Protein AF-A0A430RFG0-F1 (afdb_monomer_lite)

Structure (mmCIF, N/CA/C/O backbone):
data_AF-A0A430RFG0-F1
#
_entry.id   AF-A0A430RFG0-F1
#
loop_
_atom_site.group_PDB
_atom_site.id
_atom_site.type_symbol
_atom_site.label_atom_id
_atom_site.label_alt_id
_atom_site.label_comp_id
_atom_site.label_asym_id
_atom_site.label_entity_id
_atom_site.label_seq_id
_atom_site.pdbx_PDB_ins_code
_atom_site.Cartn_x
_atom_site.Cartn_y
_atom_site.Cartn_z
_atom_site.occupancy
_atom_site.B_iso_or_equiv
_atom_site.auth_seq_id
_atom_site.auth_comp_id
_atom_site.auth_asym_id
_atom_site.auth_atom_id
_atom_site.pdbx_PDB_model_num
ATOM 1 N N . VAL A 1 1 ? 10.628 -14.793 -19.153 1.00 66.25 1 VAL A N 1
ATOM 2 C CA . VAL A 1 1 ? 11.371 -15.399 -18.020 1.00 66.25 1 VAL A CA 1
ATOM 3 C C . VAL A 1 1 ? 10.381 -15.777 -16.929 1.00 66.25 1 VAL A C 1
ATOM 5 O O . VAL A 1 1 ? 9.444 -15.020 -16.712 1.00 66.25 1 VAL A O 1
ATOM 8 N N . ARG A 1 2 ? 10.551 -16.929 -16.269 1.00 71.38 2 ARG A N 1
ATOM 9 C CA . ARG A 1 2 ? 9.787 -17.304 -15.066 1.00 71.38 2 ARG A CA 1
ATOM 10 C C . ARG A 1 2 ? 10.772 -17.473 -13.913 1.00 71.38 2 ARG A C 1
ATOM 12 O O . ARG A 1 2 ? 11.755 -18.189 -14.073 1.00 71.38 2 ARG A O 1
ATOM 19 N N . ALA A 1 3 ? 10.524 -16.813 -12.786 1.00 67.31 3 ALA A N 1
ATOM 20 C CA . ALA A 1 3 ? 11.397 -16.841 -11.614 1.00 67.31 3 ALA A CA 1
ATOM 21 C C . ALA A 1 3 ? 10.594 -17.159 -10.343 1.00 67.31 3 ALA A C 1
ATOM 23 O O . ALA A 1 3 ? 9.481 -16.664 -10.175 1.00 67.31 3 ALA A O 1
ATOM 24 N N . GLY A 1 4 ? 11.168 -17.968 -9.446 1.00 65.12 4 GLY A N 1
ATOM 25 C CA . GLY A 1 4 ? 10.551 -18.358 -8.171 1.00 65.12 4 GLY A CA 1
ATOM 26 C C . GLY A 1 4 ? 9.759 -19.678 -8.198 1.00 65.12 4 GLY A C 1
ATOM 27 O O . GLY A 1 4 ? 9.774 -20.417 -9.180 1.00 65.12 4 GLY A O 1
ATOM 28 N N . GLY A 1 5 ? 9.102 -19.993 -7.075 1.00 62.84 5 GLY A N 1
ATOM 29 C CA . GLY A 1 5 ? 8.304 -21.207 -6.836 1.00 62.84 5 GLY A CA 1
ATOM 30 C C . GLY A 1 5 ? 8.181 -21.528 -5.334 1.00 62.84 5 GLY A C 1
ATOM 31 O O . GLY A 1 5 ? 9.051 -21.139 -4.561 1.00 62.84 5 GLY A O 1
ATOM 32 N N . VAL A 1 6 ? 7.111 -22.222 -4.902 1.00 59.81 6 VAL A N 1
ATOM 33 C CA . VAL A 1 6 ? 6.836 -22.553 -3.473 1.00 59.81 6 VAL A CA 1
ATOM 34 C C . VAL A 1 6 ? 7.940 -23.418 -2.852 1.00 59.81 6 VAL A C 1
ATOM 36 O O . VAL A 1 6 ? 8.264 -23.278 -1.676 1.00 59.81 6 VAL A O 1
ATOM 39 N N . VAL A 1 7 ? 8.552 -24.276 -3.665 1.00 56.09 7 VAL A N 1
ATOM 40 C CA . VAL A 1 7 ? 9.783 -24.992 -3.344 1.00 56.09 7 VAL A CA 1
ATOM 41 C C . VAL A 1 7 ? 10.788 -24.586 -4.406 1.00 56.09 7 VAL A C 1
ATOM 43 O O . VAL A 1 7 ? 10.691 -25.020 -5.554 1.00 56.09 7 VAL A O 1
ATOM 46 N N . VAL A 1 8 ? 11.741 -23.729 -4.052 1.00 52.38 8 VAL A N 1
ATOM 47 C CA . VAL A 1 8 ? 12.859 -23.441 -4.950 1.00 52.38 8 VAL A CA 1
ATOM 48 C C . VAL A 1 8 ? 13.758 -24.676 -4.938 1.00 52.38 8 VAL A C 1
ATOM 50 O O . VAL A 1 8 ? 14.601 -24.838 -4.061 1.00 52.38 8 VAL A O 1
ATOM 53 N N . LYS A 1 9 ? 13.567 -25.579 -5.905 1.00 52.19 9 LYS A N 1
ATOM 54 C CA . LYS A 1 9 ? 14.540 -26.634 -6.215 1.00 52.19 9 LYS A CA 1
ATOM 55 C C . LYS A 1 9 ? 15.749 -26.008 -6.912 1.00 52.19 9 LYS A C 1
ATOM 57 O O . LYS A 1 9 ? 15.976 -26.262 -8.082 1.00 52.19 9 LYS A O 1
ATOM 62 N N . ASN A 1 10 ? 16.506 -25.171 -6.215 1.00 53.12 10 ASN A N 1
ATOM 63 C CA . ASN A 1 10 ? 17.864 -24.828 -6.612 1.00 53.12 10 ASN A CA 1
ATOM 64 C C . ASN A 1 10 ? 18.714 -24.886 -5.354 1.00 53.12 10 ASN A C 1
ATOM 66 O O . ASN A 1 10 ? 18.601 -24.040 -4.471 1.00 53.12 10 ASN A O 1
ATOM 70 N N . VAL A 1 11 ? 19.538 -25.929 -5.286 1.00 54.66 11 VAL A N 1
ATOM 71 C CA . VAL A 1 11 ? 20.357 -26.303 -4.125 1.00 54.66 11 VAL A CA 1
ATOM 72 C C . VAL A 1 11 ? 21.401 -25.213 -3.782 1.00 54.66 11 VAL A C 1
ATOM 74 O O . VAL A 1 11 ? 21.958 -25.255 -2.695 1.00 54.66 11 VAL A O 1
ATOM 77 N N . GLN A 1 12 ? 21.562 -24.189 -4.646 1.00 55.34 12 GLN A N 1
ATOM 78 C CA . GLN A 1 12 ? 22.205 -22.870 -4.447 1.00 55.34 12 GLN A CA 1
ATOM 79 C C . GLN A 1 12 ? 21.691 -21.861 -5.521 1.00 55.34 12 GLN A C 1
ATOM 81 O O . GLN A 1 12 ? 22.382 -21.572 -6.493 1.00 55.34 12 GLN A O 1
ATOM 86 N N . GLY A 1 13 ? 20.439 -21.387 -5.446 1.00 59.53 13 GLY A N 1
ATOM 87 C CA . GLY A 1 13 ? 19.821 -20.567 -6.515 1.00 59.53 13 GLY A CA 1
ATOM 88 C C . GLY A 1 13 ? 19.932 -19.045 -6.341 1.00 59.53 13 GLY A C 1
ATOM 89 O O . GLY A 1 13 ? 19.675 -18.533 -5.254 1.00 59.53 13 GLY A O 1
ATOM 90 N N . TYR A 1 14 ? 20.230 -18.315 -7.424 1.00 69.00 14 TYR A N 1
ATOM 91 C CA . TYR A 1 14 ? 20.121 -16.850 -7.482 1.00 69.00 14 TYR A CA 1
ATOM 92 C C . TYR A 1 14 ? 18.677 -16.380 -7.226 1.00 69.00 14 TYR A C 1
ATOM 94 O O . TYR A 1 14 ? 17.727 -16.912 -7.806 1.00 69.00 14 TYR A O 1
ATOM 102 N N . ASP A 1 15 ? 18.507 -15.357 -6.385 1.00 75.69 15 ASP A N 1
ATOM 103 C CA . ASP A 1 15 ? 17.203 -14.741 -6.120 1.00 75.69 15 ASP A CA 1
ATOM 104 C C . ASP A 1 15 ? 16.876 -13.716 -7.211 1.00 75.69 15 ASP A C 1
ATOM 106 O O . ASP A 1 15 ? 17.263 -12.554 -7.133 1.00 75.69 15 ASP A O 1
ATOM 110 N N . LEU A 1 16 ? 16.164 -14.160 -8.245 1.00 78.94 16 LEU A N 1
ATOM 111 C CA . LEU A 1 16 ? 15.662 -13.286 -9.310 1.00 78.94 16 LEU A CA 1
ATOM 112 C C . LEU A 1 16 ? 14.341 -12.587 -8.935 1.00 78.94 16 LEU A C 1
ATOM 114 O O . LEU A 1 16 ? 13.890 -11.703 -9.659 1.00 78.94 16 LEU A O 1
ATOM 118 N N . VAL A 1 17 ? 13.714 -12.955 -7.810 1.00 83.38 17 VAL A N 1
ATOM 119 C CA . VAL A 1 17 ? 12.444 -12.362 -7.364 1.00 83.38 17 VAL A CA 1
ATOM 120 C C . VAL A 1 17 ? 12.701 -11.008 -6.711 1.00 83.38 17 VAL A C 1
ATOM 122 O O . VAL A 1 17 ? 12.018 -10.035 -7.026 1.00 83.38 17 VAL A O 1
ATOM 125 N N . ARG A 1 18 ? 13.706 -10.916 -5.832 1.00 84.69 18 ARG A N 1
ATOM 126 C CA . ARG A 1 18 ? 14.034 -9.671 -5.120 1.00 84.69 18 ARG A CA 1
ATOM 127 C C . ARG A 1 18 ? 14.413 -8.508 -6.039 1.00 84.69 18 ARG A C 1
ATOM 129 O O . ARG A 1 18 ? 13.884 -7.432 -5.794 1.00 84.69 18 ARG A O 1
ATOM 136 N N . PRO A 1 19 ? 15.249 -8.676 -7.084 1.00 87.06 19 PRO A N 1
ATOM 137 C CA . PRO A 1 19 ? 15.521 -7.598 -8.032 1.00 87.06 19 PRO A CA 1
ATOM 138 C C . PRO A 1 19 ? 14.260 -7.113 -8.750 1.00 87.06 19 PRO A C 1
ATOM 140 O O . PRO A 1 19 ? 14.140 -5.932 -9.048 1.00 87.06 19 PRO A O 1
ATOM 143 N N . PHE A 1 20 ? 13.299 -8.004 -9.018 1.00 91.50 20 PHE A N 1
ATOM 144 C CA . PHE A 1 20 ? 12.063 -7.627 -9.697 1.00 91.50 20 PHE A CA 1
ATOM 145 C C . PHE A 1 20 ? 11.118 -6.825 -8.783 1.00 91.50 20 PHE A C 1
ATOM 147 O O . PHE A 1 20 ? 10.509 -5.841 -9.218 1.00 91.50 20 PHE A O 1
ATOM 154 N N . VAL A 1 21 ? 10.989 -7.219 -7.512 1.00 93.44 21 VAL A N 1
ATOM 155 C CA . VAL A 1 21 ? 10.146 -6.524 -6.528 1.00 93.44 21 VAL A CA 1
ATOM 156 C C . VAL A 1 21 ? 10.707 -5.130 -6.245 1.00 93.44 21 VAL A C 1
ATOM 158 O O . VAL A 1 21 ? 11.801 -4.982 -5.717 1.00 93.44 21 VAL A O 1
ATOM 161 N N . GLY A 1 22 ? 9.928 -4.093 -6.559 1.00 93.12 22 GLY A N 1
ATOM 162 C CA . GLY A 1 22 ? 10.372 -2.705 -6.406 1.00 93.12 22 GLY A CA 1
ATOM 163 C C . GLY A 1 22 ? 11.211 -2.180 -7.574 1.00 93.12 22 GLY A C 1
ATOM 164 O O . GLY A 1 22 ? 11.810 -1.124 -7.440 1.00 93.12 22 GLY A O 1
ATOM 165 N N . SER A 1 23 ? 11.228 -2.865 -8.724 1.00 95.00 23 SER A N 1
ATOM 166 C CA . SER A 1 23 ? 11.909 -2.391 -9.942 1.00 95.00 23 SER A CA 1
ATOM 167 C C . SER A 1 23 ? 11.175 -1.269 -10.691 1.00 95.00 23 SER A C 1
ATOM 169 O O . SER A 1 23 ? 11.707 -0.751 -11.668 1.00 95.00 23 SER A O 1
ATOM 171 N N . PHE A 1 24 ? 9.946 -0.920 -10.288 1.00 95.38 24 PHE A N 1
ATOM 172 C CA . PHE A 1 24 ? 9.099 0.090 -10.947 1.00 95.38 24 PHE A CA 1
ATOM 173 C C . PHE A 1 24 ? 8.971 -0.096 -12.474 1.00 95.38 24 PHE A C 1
ATOM 175 O O . PHE A 1 24 ? 8.867 0.868 -13.224 1.00 95.38 24 PHE A O 1
ATOM 182 N N . GLY A 1 25 ? 8.974 -1.350 -12.940 1.00 93.81 25 GLY A N 1
ATOM 183 C CA . GLY A 1 25 ? 8.845 -1.689 -14.360 1.00 93.81 25 GLY A CA 1
ATOM 184 C C . GLY A 1 25 ? 10.147 -1.614 -15.159 1.00 93.81 25 GLY A C 1
ATOM 185 O O . GLY A 1 25 ? 10.139 -1.975 -16.333 1.00 93.81 25 GLY A O 1
ATOM 186 N N . LEU A 1 26 ? 11.269 -1.222 -14.540 1.00 95.06 26 LEU A N 1
ATOM 187 C CA . LEU A 1 26 ? 12.565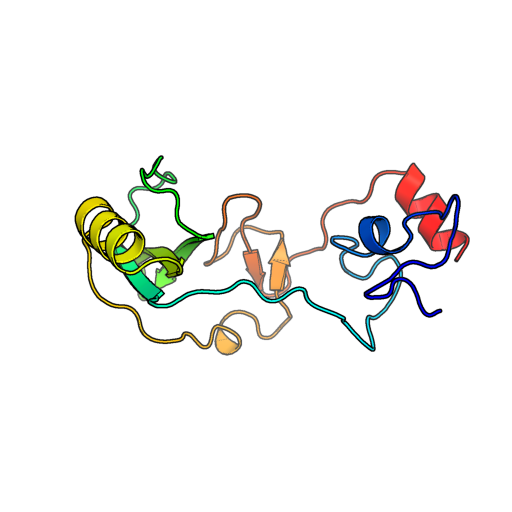 -1.128 -15.218 1.00 95.06 26 LEU A CA 1
ATOM 188 C C . LEU A 1 26 ? 13.047 -2.484 -15.754 1.00 95.06 26 LEU A C 1
ATOM 190 O O . LEU A 1 26 ? 13.646 -2.539 -16.819 1.00 95.06 26 LEU A O 1
ATOM 194 N N . LEU A 1 27 ? 12.752 -3.578 -15.043 1.00 93.50 27 LEU A N 1
ATOM 195 C CA . LEU A 1 27 ? 13.089 -4.942 -15.478 1.00 93.50 27 LEU A CA 1
ATOM 196 C C . LEU A 1 27 ? 11.989 -5.594 -16.340 1.00 93.50 27 LEU A C 1
ATOM 198 O O . LEU A 1 27 ? 12.038 -6.794 -16.610 1.00 93.50 27 LEU A O 1
ATOM 202 N N . GLY A 1 28 ? 10.971 -4.828 -16.745 1.00 92.38 28 GLY A N 1
ATOM 203 C CA . GLY A 1 28 ? 9.869 -5.278 -17.593 1.00 92.38 28 GLY A CA 1
ATOM 204 C C . GLY A 1 28 ? 8.518 -5.395 -16.881 1.00 92.38 28 GLY A C 1
ATOM 205 O O . GLY A 1 28 ? 8.319 -4.957 -15.746 1.00 92.38 28 GLY A O 1
ATOM 206 N N . LYS A 1 29 ? 7.545 -5.989 -17.584 1.00 93.44 29 LYS A N 1
ATOM 207 C CA . LYS A 1 29 ? 6.158 -6.137 -17.119 1.00 93.44 29 LYS A CA 1
ATOM 208 C C . LYS A 1 29 ? 5.932 -7.491 -16.449 1.00 93.44 29 LYS A C 1
ATOM 210 O O . LYS A 1 29 ? 6.257 -8.535 -17.011 1.00 93.44 29 LYS A O 1
ATOM 215 N N . VAL A 1 30 ? 5.286 -7.477 -15.284 1.00 93.00 30 VAL A N 1
ATOM 216 C CA . VAL A 1 30 ? 4.832 -8.705 -14.619 1.00 93.00 30 VAL A CA 1
ATOM 217 C C . VAL A 1 30 ? 3.596 -9.259 -15.318 1.00 93.00 30 VAL A C 1
ATOM 219 O O . VAL A 1 30 ? 2.612 -8.541 -15.492 1.00 93.00 30 VAL A O 1
ATOM 222 N N . LEU A 1 31 ? 3.635 -10.541 -15.680 1.00 94.44 31 LEU A N 1
ATOM 223 C CA . LEU A 1 31 ? 2.491 -11.264 -16.252 1.00 94.44 31 LEU A CA 1
ATOM 224 C C . LEU A 1 31 ? 1.851 -12.250 -15.259 1.00 94.44 31 LEU A C 1
ATOM 226 O O . LEU A 1 31 ? 0.655 -12.499 -15.339 1.00 94.44 31 LEU A O 1
ATOM 230 N N . GLU A 1 32 ? 2.629 -12.783 -14.312 1.00 92.50 32 GLU A N 1
ATOM 231 C CA . GLU A 1 32 ? 2.181 -13.717 -13.271 1.00 92.50 32 GLU A CA 1
ATOM 232 C C . GLU A 1 32 ? 2.887 -13.386 -11.947 1.00 92.50 32 GLU A C 1
ATOM 234 O O . GLU A 1 32 ? 4.081 -13.077 -11.936 1.00 92.50 32 GLU A O 1
ATOM 239 N N . VAL A 1 33 ? 2.156 -13.466 -10.832 1.00 91.06 33 VAL A N 1
ATOM 240 C CA . VAL A 1 33 ? 2.678 -13.284 -9.469 1.00 91.06 33 VAL A CA 1
ATOM 241 C C . VAL A 1 33 ? 2.261 -14.447 -8.581 1.00 91.06 33 VAL A C 1
ATOM 243 O O . VAL A 1 33 ? 1.132 -14.926 -8.655 1.00 91.06 33 VAL A O 1
ATOM 246 N N . VAL A 1 34 ? 3.164 -14.870 -7.696 1.00 90.31 34 VAL A N 1
ATOM 247 C CA . VAL A 1 34 ? 2.879 -15.868 -6.659 1.00 90.31 34 VAL A CA 1
ATOM 248 C C . VAL A 1 34 ? 3.034 -15.201 -5.299 1.00 90.31 34 VAL A C 1
ATOM 250 O O . VAL A 1 34 ? 4.135 -14.806 -4.917 1.00 90.31 34 VAL A O 1
ATOM 253 N N . PHE A 1 35 ? 1.933 -15.080 -4.557 1.00 89.56 35 PHE A N 1
ATOM 254 C CA . PHE A 1 35 ? 1.929 -14.477 -3.226 1.00 89.56 35 PHE A CA 1
ATOM 255 C C . PHE A 1 35 ? 1.889 -15.526 -2.120 1.00 89.56 35 PHE A C 1
ATOM 257 O O . PHE A 1 35 ? 1.193 -16.537 -2.206 1.00 89.56 35 PHE A O 1
ATOM 264 N N . ARG A 1 36 ? 2.595 -15.242 -1.023 1.00 91.06 36 ARG A N 1
ATOM 265 C CA . ARG A 1 36 ? 2.440 -15.979 0.231 1.00 91.06 36 ARG A CA 1
ATOM 266 C C . ARG A 1 36 ? 1.224 -15.447 0.984 1.00 91.06 36 ARG A C 1
ATOM 268 O O . ARG A 1 36 ? 1.201 -14.276 1.354 1.00 91.06 36 ARG A O 1
ATOM 275 N N . LEU A 1 37 ? 0.281 -16.328 1.304 1.00 95.12 37 LEU A N 1
ATOM 276 C CA . LEU A 1 37 ? -0.826 -16.007 2.203 1.00 95.12 37 LEU A CA 1
ATOM 277 C C . LEU A 1 37 ? -0.395 -16.128 3.672 1.00 95.12 37 LEU A C 1
ATOM 279 O O . LEU A 1 37 ? 0.482 -16.923 4.030 1.00 95.12 37 LEU A O 1
ATOM 283 N N . ARG A 1 38 ? -0.998 -15.304 4.530 1.00 95.88 38 ARG A N 1
ATOM 284 C CA . ARG A 1 38 ? -0.798 -15.318 5.982 1.00 95.88 38 ARG A CA 1
ATOM 285 C C . ARG A 1 38 ? -2.123 -15.690 6.657 1.00 95.88 38 ARG A C 1
ATOM 287 O O . ARG A 1 38 ? -3.153 -15.184 6.222 1.00 95.88 38 ARG A O 1
ATOM 294 N N . PRO A 1 39 ? -2.114 -16.544 7.693 1.00 96.50 39 PRO A N 1
ATOM 295 C CA . PRO A 1 39 ? -3.331 -16.863 8.429 1.00 96.50 39 PRO A CA 1
ATOM 296 C C . PRO A 1 39 ? -3.801 -15.659 9.259 1.00 96.50 39 PRO A C 1
ATOM 298 O O . PRO A 1 39 ? -2.983 -14.875 9.744 1.00 96.50 39 PRO A O 1
ATOM 301 N N . GLY A 1 40 ? -5.113 -15.553 9.456 1.00 96.19 40 GLY A N 1
ATOM 302 C CA . GLY A 1 40 ? -5.760 -14.591 10.345 1.00 96.19 40 GLY A CA 1
ATOM 303 C C . GLY A 1 40 ? -7.171 -15.073 10.670 1.00 96.19 40 GLY A C 1
ATOM 304 O O . GLY A 1 40 ? -7.885 -15.502 9.770 1.00 96.19 40 GLY A O 1
ATOM 305 N N . GLN A 1 41 ? -7.535 -15.060 11.950 1.00 97.25 41 GLN A N 1
ATOM 306 C CA . GLN A 1 41 ? -8.873 -15.432 12.431 1.00 97.25 41 GLN A CA 1
ATOM 307 C C . GLN A 1 41 ? -9.794 -14.212 12.516 1.00 97.25 41 GLN A C 1
ATOM 309 O O . GLN A 1 41 ? -11.002 -14.340 12.365 1.00 97.25 41 GLN A O 1
ATOM 314 N N . ALA A 1 42 ? -9.208 -13.027 12.697 1.00 98.19 42 ALA A N 1
ATOM 315 C CA . ALA A 1 42 ? -9.896 -11.747 12.655 1.00 98.19 42 ALA A CA 1
ATOM 316 C C . ALA A 1 42 ? -9.087 -10.721 11.855 1.00 98.19 42 ALA A C 1
ATOM 318 O O . ALA A 1 42 ? -7.872 -10.867 11.662 1.00 98.19 42 ALA A O 1
ATOM 319 N N . SER A 1 43 ? -9.763 -9.655 11.433 1.00 98.12 43 SER A N 1
ATOM 320 C CA . SER A 1 43 ? -9.169 -8.489 10.784 1.00 98.12 43 SER A CA 1
ATOM 321 C C . SER A 1 43 ? -9.935 -7.225 11.136 1.00 98.12 43 SER A C 1
ATOM 323 O O . SER A 1 43 ? -11.139 -7.290 11.363 1.00 98.12 43 SER A O 1
ATOM 325 N N . VAL A 1 44 ? -9.257 -6.083 11.106 1.00 98.56 44 VAL A N 1
ATOM 326 C CA . VAL A 1 44 ? -9.882 -4.771 11.272 1.00 98.56 44 VAL A CA 1
ATOM 327 C C . VAL A 1 44 ? -9.250 -3.769 10.306 1.00 98.56 44 VAL A C 1
ATOM 329 O O . VAL A 1 44 ? -8.032 -3.793 10.087 1.00 98.56 44 VAL A O 1
ATOM 332 N N . PHE A 1 45 ? -10.078 -2.907 9.716 1.00 98.81 45 PHE A N 1
ATOM 333 C CA . PHE A 1 45 ? -9.646 -1.785 8.890 1.00 98.81 45 PHE A CA 1
ATOM 334 C C . PHE A 1 45 ? -10.178 -0.495 9.503 1.00 98.81 45 PHE A C 1
ATOM 336 O O . PHE A 1 45 ? -11.386 -0.314 9.608 1.00 98.81 45 PHE A O 1
ATOM 343 N N . LEU A 1 46 ? -9.278 0.374 9.953 1.00 98.75 46 LEU A N 1
ATOM 344 C CA . LEU A 1 46 ? -9.626 1.553 10.741 1.00 98.75 46 LEU A CA 1
ATOM 345 C C . LEU A 1 46 ? -9.050 2.811 10.111 1.00 98.75 46 LEU A C 1
ATOM 347 O O . LEU A 1 46 ? -8.007 2.765 9.449 1.00 98.75 46 LEU A O 1
ATOM 351 N N . LYS A 1 47 ? -9.692 3.944 10.395 1.00 98.62 47 LYS A N 1
ATOM 352 C CA . LYS A 1 47 ? -9.148 5.266 10.116 1.00 98.62 47 LYS A CA 1
ATOM 353 C C . LYS A 1 47 ? -9.334 6.235 11.277 1.00 98.62 47 LYS A C 1
ATOM 355 O O . LYS A 1 47 ? -10.285 6.145 12.047 1.00 98.62 47 LYS A O 1
ATOM 360 N N . ARG A 1 48 ? -8.414 7.189 11.397 1.00 98.25 48 ARG A N 1
ATOM 361 C CA . ARG A 1 48 ? -8.507 8.322 12.330 1.00 98.25 48 ARG A CA 1
ATOM 362 C C . ARG A 1 48 ? -7.829 9.556 11.733 1.00 98.25 48 ARG A C 1
ATOM 364 O O . ARG A 1 48 ? -7.050 9.400 10.797 1.00 98.25 48 ARG A O 1
ATOM 371 N N . PRO A 1 49 ? -8.068 10.772 12.242 1.00 98.38 49 PRO A N 1
ATOM 372 C CA . PRO A 1 49 ? -7.366 11.958 11.757 1.00 98.38 49 PRO A CA 1
ATOM 373 C C . PRO A 1 49 ? -5.843 11.785 11.820 1.00 98.38 49 PRO A C 1
ATOM 375 O O . PRO A 1 49 ? -5.307 11.345 12.839 1.00 98.38 49 PRO A O 1
ATOM 378 N N . PHE A 1 50 ? -5.145 12.117 10.734 1.00 98.19 50 PHE A N 1
ATOM 379 C CA . PHE A 1 50 ? -3.686 12.062 10.693 1.00 98.19 50 PHE A CA 1
ATOM 380 C C . PHE A 1 50 ? -3.090 13.335 11.289 1.00 98.19 50 PHE A C 1
ATOM 382 O O . PHE A 1 50 ? -3.496 14.442 10.941 1.00 98.19 50 PHE A O 1
ATOM 389 N N . THR A 1 51 ? -2.102 13.175 12.164 1.00 95.56 51 THR A N 1
ATOM 390 C CA . THR A 1 51 ? -1.445 14.276 12.886 1.00 95.56 51 THR A CA 1
ATOM 391 C C . THR A 1 51 ? -0.265 14.881 12.125 1.00 95.56 51 THR A C 1
ATOM 393 O O . THR A 1 51 ? 0.297 15.868 12.579 1.00 95.56 51 THR A O 1
ATOM 396 N N . GLY A 1 52 ? 0.109 14.309 10.975 1.00 94.69 52 GLY A N 1
ATOM 397 C CA . GLY A 1 52 ? 1.262 14.730 10.172 1.00 94.69 52 GLY A CA 1
ATOM 398 C C . GLY A 1 52 ? 2.431 13.746 10.221 1.00 94.69 52 GLY A C 1
ATOM 399 O O . GLY A 1 52 ? 3.197 13.679 9.264 1.00 94.69 52 GLY A O 1
ATOM 400 N N . GLU A 1 53 ? 2.499 12.914 11.261 1.00 96.12 53 GLU A N 1
ATOM 401 C CA . GLU A 1 53 ? 3.552 11.919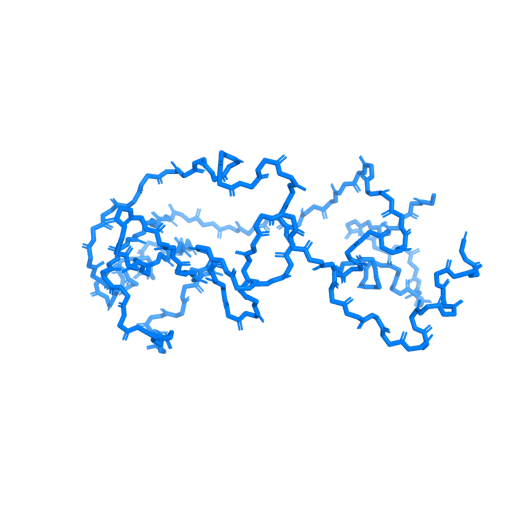 11.471 1.00 96.12 53 GLU A CA 1
ATOM 402 C C . GLU A 1 53 ? 2.961 10.528 11.713 1.00 96.12 53 GLU A C 1
ATOM 404 O O . GLU A 1 53 ? 1.894 10.379 12.319 1.00 96.12 53 GLU A O 1
ATOM 409 N N . PHE A 1 54 ? 3.645 9.495 11.218 1.00 97.62 54 PHE A N 1
ATOM 410 C CA . PHE A 1 54 ? 3.230 8.114 11.435 1.00 97.62 54 PHE A CA 1
ATOM 411 C C . PHE A 1 54 ? 3.532 7.693 12.878 1.00 97.62 54 PHE A C 1
ATOM 413 O O . PHE A 1 54 ? 4.695 7.718 13.276 1.00 97.62 54 PHE A O 1
ATOM 420 N N . PRO A 1 55 ? 2.515 7.297 13.664 1.00 96.38 55 PRO A N 1
ATOM 421 C CA . PRO A 1 55 ? 2.723 6.925 15.054 1.00 96.38 55 PRO A CA 1
ATOM 422 C C . PRO A 1 55 ? 3.383 5.550 15.169 1.00 96.38 55 PRO A C 1
ATOM 424 O O . PRO A 1 55 ? 3.075 4.633 14.402 1.00 96.38 55 PRO A O 1
ATOM 427 N N . GLU A 1 56 ? 4.199 5.374 16.202 1.00 95.38 56 GLU A N 1
ATOM 428 C CA . GLU A 1 56 ? 4.579 4.046 16.676 1.00 95.38 56 GLU A CA 1
ATOM 429 C C . GLU A 1 56 ? 3.385 3.416 17.405 1.00 95.38 56 GLU A C 1
ATOM 431 O O . GLU A 1 56 ? 2.839 3.981 18.354 1.00 95.38 56 GLU A O 1
ATOM 436 N N . LEU A 1 57 ? 2.934 2.254 16.931 1.00 94.25 57 LEU A N 1
ATOM 437 C CA . LEU A 1 57 ? 1.737 1.579 17.431 1.00 94.25 57 LEU A CA 1
ATOM 438 C C . LEU A 1 57 ? 2.110 0.220 18.005 1.00 94.25 57 LEU A C 1
ATOM 440 O O . LEU A 1 57 ? 2.842 -0.545 17.384 1.00 94.25 57 LEU A O 1
ATOM 444 N N . THR A 1 58 ? 1.554 -0.111 19.168 1.00 94.44 58 THR A N 1
ATOM 445 C CA . THR A 1 58 ? 1.687 -1.442 19.766 1.00 94.44 58 THR A CA 1
ATOM 446 C C . THR A 1 58 ? 0.298 -2.013 20.051 1.00 94.44 58 THR A C 1
ATOM 448 O O . THR A 1 58 ? -0.420 -1.439 20.867 1.00 94.44 58 THR A O 1
ATOM 451 N N . PRO A 1 59 ? -0.092 -3.140 19.427 1.00 95.75 59 PRO A N 1
ATOM 452 C CA . PRO A 1 59 ? 0.648 -3.896 18.407 1.00 95.75 59 PRO A CA 1
ATOM 453 C C . PRO A 1 59 ? 0.816 -3.128 17.080 1.00 95.75 59 PRO A C 1
ATOM 455 O O . PRO A 1 59 ? -0.000 -2.279 16.727 1.00 95.75 59 PRO A O 1
ATOM 458 N N . HIS A 1 60 ? 1.875 -3.453 16.331 1.00 96.12 60 HIS A N 1
ATOM 459 C CA . HIS A 1 60 ? 2.141 -2.838 15.028 1.00 96.12 60 HIS A CA 1
ATOM 460 C C . HIS A 1 60 ? 1.162 -3.380 13.969 1.00 96.12 60 HIS A C 1
ATOM 462 O O . HIS A 1 60 ? 1.068 -4.604 13.796 1.00 96.12 60 HIS A O 1
ATOM 468 N N . PRO A 1 61 ? 0.453 -2.513 13.218 1.00 97.75 61 PRO A N 1
ATOM 469 C CA . PRO A 1 61 ? -0.449 -2.959 12.164 1.00 97.75 61 PRO A CA 1
ATOM 470 C C . PRO A 1 61 ? 0.313 -3.628 11.017 1.00 97.75 61 PRO A C 1
ATOM 472 O O . PRO A 1 61 ? 1.517 -3.444 10.845 1.00 97.75 61 PRO A O 1
ATOM 475 N N . ARG A 1 62 ? -0.396 -4.411 10.190 1.00 97.88 62 ARG A N 1
ATOM 476 C CA . ARG A 1 62 ? 0.226 -5.006 8.994 1.00 97.88 62 ARG A CA 1
ATOM 477 C C . ARG A 1 62 ? 0.446 -3.957 7.909 1.00 97.88 62 ARG A C 1
ATOM 479 O O . ARG A 1 62 ? 1.431 -4.049 7.184 1.00 97.88 62 ARG A O 1
ATOM 486 N N . PHE A 1 63 ? -0.455 -2.982 7.822 1.00 98.50 63 PHE A N 1
ATOM 487 C CA . PHE A 1 63 ? -0.386 -1.878 6.876 1.00 98.50 63 PHE A CA 1
ATOM 488 C C . PHE A 1 63 ? -0.789 -0.579 7.565 1.00 98.50 63 PHE A C 1
ATOM 490 O O . PHE A 1 63 ? -1.738 -0.563 8.350 1.00 98.50 63 PHE A O 1
ATOM 497 N N . LEU A 1 64 ? -0.073 0.494 7.241 1.00 98.56 64 LEU A N 1
ATOM 498 C CA . LEU A 1 64 ? -0.289 1.842 7.749 1.00 98.56 64 LEU A CA 1
ATOM 499 C C . LEU A 1 64 ? -0.021 2.825 6.606 1.00 98.56 64 LEU A C 1
ATOM 501 O O . LEU A 1 64 ? 1.023 2.737 5.958 1.00 98.56 64 LEU A O 1
ATOM 505 N N . PHE A 1 65 ? -0.959 3.727 6.341 1.00 98.69 65 PHE A N 1
ATOM 506 C CA . PHE A 1 65 ? -0.827 4.757 5.310 1.00 98.69 65 PHE A CA 1
ATOM 507 C C . PHE A 1 65 ? -1.674 5.977 5.673 1.00 98.69 65 PHE A C 1
ATOM 509 O O . PHE A 1 65 ? -2.585 5.875 6.490 1.00 98.69 65 PHE A O 1
ATOM 516 N N . ALA A 1 66 ? -1.378 7.132 5.088 1.00 98.62 66 ALA A N 1
ATOM 517 C CA . ALA A 1 66 ? -2.203 8.322 5.215 1.00 98.62 66 ALA A CA 1
ATOM 518 C C . ALA A 1 66 ? -2.774 8.735 3.857 1.00 98.62 66 ALA A C 1
ATOM 520 O O . ALA A 1 66 ? -2.081 8.665 2.844 1.00 98.62 66 ALA A O 1
ATOM 521 N N . LEU A 1 67 ? -4.032 9.168 3.852 1.00 98.62 67 LEU A N 1
ATOM 522 C CA . LEU A 1 67 ? -4.786 9.557 2.664 1.00 98.62 67 LEU A CA 1
ATOM 523 C C . LEU A 1 67 ? -5.458 10.916 2.898 1.00 98.62 67 LEU A C 1
ATOM 525 O O . LEU A 1 67 ? -6.022 11.157 3.964 1.00 98.62 67 LEU A O 1
ATOM 529 N N . LEU A 1 68 ? -5.375 11.804 1.915 1.00 98.12 68 LEU A N 1
ATOM 530 C CA . LEU A 1 68 ? -6.060 13.088 1.885 1.00 98.12 68 LEU A CA 1
ATOM 531 C C . LEU A 1 68 ? -7.452 12.891 1.278 1.00 98.12 68 LEU A C 1
ATOM 533 O O . LEU A 1 68 ? -7.579 12.602 0.091 1.00 98.12 68 LEU A O 1
ATOM 537 N N . GLU A 1 69 ? -8.488 13.078 2.087 1.00 95.69 69 GLU A N 1
ATOM 538 C CA . GLU A 1 69 ? -9.890 12.975 1.680 1.00 95.69 69 GLU A CA 1
ATOM 539 C C . GLU A 1 69 ? -10.609 14.266 2.055 1.00 95.69 69 GLU A C 1
ATOM 541 O O . GLU A 1 69 ? -10.514 14.717 3.196 1.00 95.69 69 GLU A O 1
ATOM 546 N N . GLU A 1 70 ? -11.310 14.875 1.096 1.00 92.88 70 GLU A N 1
ATOM 547 C CA . GLU A 1 70 ? -12.125 16.081 1.329 1.00 92.88 70 GLU A CA 1
ATOM 548 C C . GLU A 1 70 ? -11.348 17.214 2.039 1.00 92.88 70 GLU A C 1
ATOM 550 O O . GLU A 1 70 ? -11.866 17.926 2.895 1.00 92.88 70 GLU A O 1
ATOM 555 N N . GLY A 1 71 ? -10.060 17.369 1.704 1.00 94.81 71 GLY A N 1
ATOM 556 C CA . GLY A 1 71 ? -9.183 18.390 2.290 1.00 94.81 71 GLY A CA 1
ATOM 557 C C . GLY A 1 71 ? -8.623 18.051 3.676 1.00 94.81 71 GLY A C 1
ATOM 558 O O . GLY A 1 71 ? -7.916 18.874 4.258 1.00 94.81 71 GLY A O 1
ATOM 559 N N . ARG A 1 72 ? -8.876 16.847 4.204 1.00 97.06 72 ARG A N 1
ATOM 560 C CA . ARG A 1 72 ? -8.367 16.382 5.499 1.00 97.06 72 ARG A CA 1
ATOM 561 C C . ARG A 1 72 ? -7.512 15.127 5.360 1.00 97.06 72 ARG A C 1
ATOM 563 O O . ARG A 1 72 ? -7.883 14.176 4.682 1.00 97.06 72 ARG A O 1
ATOM 570 N N . TRP A 1 73 ? -6.377 15.100 6.054 1.00 98.25 73 TRP A N 1
ATOM 571 C CA . TRP A 1 73 ? -5.553 13.899 6.140 1.00 98.25 73 TRP A CA 1
ATOM 572 C C . TRP A 1 73 ? -6.104 12.902 7.163 1.00 98.25 73 TRP A C 1
ATOM 574 O O . TRP A 1 73 ? -6.362 13.242 8.322 1.00 98.25 73 TRP A O 1
ATOM 584 N N . TRP A 1 74 ? -6.198 11.649 6.738 1.00 98.56 74 TRP A N 1
ATOM 585 C CA . TRP A 1 74 ? -6.612 10.501 7.533 1.00 98.56 74 TRP A CA 1
ATOM 586 C C . TRP A 1 74 ? -5.496 9.473 7.590 1.00 98.56 74 TRP A C 1
ATOM 588 O O . TRP A 1 74 ? -4.861 9.185 6.583 1.00 98.56 74 TRP A O 1
ATOM 598 N N . LEU A 1 75 ? -5.258 8.920 8.772 1.00 98.75 75 LEU A N 1
ATOM 599 C CA . LEU A 1 75 ? -4.399 7.772 8.999 1.00 98.75 75 LEU A CA 1
ATOM 600 C C . LEU A 1 75 ? -5.257 6.521 8.900 1.00 98.75 75 LEU A C 1
ATOM 602 O O . LEU A 1 75 ? -6.191 6.363 9.682 1.00 98.75 75 LEU A O 1
ATOM 606 N N . TYR A 1 76 ? -4.903 5.633 7.988 1.00 98.75 76 TYR A N 1
ATOM 607 C CA . TYR A 1 76 ? -5.529 4.341 7.781 1.00 98.75 76 TYR A CA 1
ATOM 608 C C . TYR A 1 76 ? -4.614 3.225 8.261 1.00 98.75 76 TYR A C 1
ATOM 610 O O . TYR A 1 76 ? -3.407 3.242 8.006 1.00 98.75 76 TYR A O 1
ATOM 618 N N . ALA A 1 77 ? -5.197 2.216 8.900 1.00 98.69 77 ALA A N 1
ATOM 619 C CA . ALA A 1 77 ? -4.472 1.029 9.312 1.00 98.69 77 ALA A CA 1
ATOM 620 C C . ALA A 1 77 ? -5.289 -0.240 9.084 1.00 98.69 77 ALA A C 1
ATOM 622 O O . ALA A 1 77 ? -6.462 -0.317 9.448 1.00 98.69 77 ALA A O 1
ATOM 623 N N . PHE A 1 78 ? -4.640 -1.255 8.514 1.00 98.69 78 PHE A N 1
ATOM 624 C CA . PHE A 1 78 ? -5.204 -2.593 8.357 1.00 98.69 78 PHE A CA 1
ATOM 625 C C . PHE A 1 78 ? -4.363 -3.601 9.135 1.00 98.69 78 PHE A C 1
ATOM 627 O O . PHE A 1 78 ? -3.134 -3.674 8.990 1.00 98.69 78 PHE A O 1
ATOM 634 N N . HIS A 1 79 ? -5.027 -4.402 9.962 1.00 98.50 79 HIS A N 1
ATOM 635 C CA . HIS A 1 79 ? -4.385 -5.458 10.728 1.00 98.50 79 HIS A CA 1
ATOM 636 C C . HIS A 1 79 ? -5.245 -6.720 10.747 1.00 98.50 79 HIS A C 1
ATOM 638 O O . HIS A 1 79 ? -6.470 -6.660 10.709 1.00 98.50 79 HIS A O 1
ATOM 644 N N . PHE A 1 80 ? -4.586 -7.873 10.798 1.00 98.44 80 PHE A N 1
ATOM 645 C CA . PHE A 1 80 ? -5.225 -9.180 10.877 1.00 98.44 80 PHE A CA 1
ATOM 646 C C . PHE A 1 80 ? -4.321 -10.153 11.632 1.00 98.44 80 PHE A C 1
ATOM 648 O O . PHE A 1 80 ? -3.091 -10.014 11.617 1.00 98.44 80 PHE A O 1
ATOM 655 N N . GLY A 1 81 ? -4.929 -11.157 12.259 1.00 98.06 81 GLY A N 1
ATOM 656 C CA . GLY A 1 81 ? -4.209 -12.126 13.077 1.00 98.06 81 GLY A CA 1
ATOM 657 C C . GLY A 1 81 ? -5.124 -12.862 14.045 1.00 98.06 81 GLY A C 1
ATOM 658 O O . GLY A 1 81 ? -6.256 -13.206 13.703 1.00 98.06 81 GLY A O 1
ATOM 659 N N . HIS A 1 82 ? -4.611 -13.125 15.244 1.00 98.00 82 HIS A N 1
ATOM 660 C CA . HIS A 1 82 ? -5.391 -13.698 16.336 1.00 98.00 82 HIS A CA 1
ATOM 661 C C . HIS A 1 82 ? -6.409 -12.670 16.859 1.00 98.00 82 HIS A C 1
ATOM 663 O O . HIS A 1 82 ? -6.086 -11.489 16.977 1.00 98.00 82 HIS A O 1
ATOM 669 N N . GLU A 1 83 ? -7.611 -13.110 17.239 1.00 98.06 83 GLU A N 1
ATOM 670 C CA . GLU A 1 83 ? -8.712 -12.231 17.681 1.00 98.06 83 GLU A CA 1
ATOM 671 C C . GLU A 1 83 ? -8.285 -11.239 18.775 1.00 98.06 83 GLU A C 1
ATOM 673 O O . GLU A 1 83 ? -8.501 -10.036 18.656 1.00 98.06 83 GLU A O 1
ATOM 678 N N . LYS A 1 84 ? -7.577 -11.723 19.806 1.00 97.69 84 LYS A N 1
ATOM 679 C CA . LYS A 1 84 ? -7.034 -10.874 20.886 1.00 97.69 84 LYS A CA 1
ATOM 680 C C . LYS A 1 84 ? -6.023 -9.824 20.411 1.00 97.69 84 LYS A C 1
ATOM 682 O O . LYS A 1 84 ? -5.946 -8.761 21.018 1.00 97.69 84 LYS A O 1
ATOM 687 N N . GLU A 1 85 ? -5.224 -10.109 19.382 1.00 97.44 85 GLU A N 1
ATOM 688 C CA . GLU A 1 85 ? -4.284 -9.117 18.839 1.00 97.44 85 GLU A CA 1
ATOM 689 C C . GLU A 1 85 ? -5.024 -8.037 18.055 1.00 97.44 85 GLU A C 1
ATOM 691 O O . GLU A 1 85 ? -4.727 -6.857 18.218 1.00 97.44 85 GLU A O 1
ATOM 696 N N . VAL A 1 86 ? -6.029 -8.429 17.268 1.00 98.31 86 VAL A N 1
ATOM 697 C CA . VAL A 1 86 ? -6.879 -7.490 16.527 1.00 98.31 86 VAL A CA 1
ATOM 698 C C . VAL A 1 86 ? -7.668 -6.595 17.483 1.00 98.31 86 VAL A C 1
ATOM 700 O O . VAL A 1 86 ? -7.689 -5.386 17.283 1.00 98.31 86 VAL A O 1
ATOM 703 N N . ALA A 1 87 ? -8.229 -7.152 18.560 1.00 98.06 87 ALA A N 1
ATOM 704 C CA . ALA A 1 87 ? -8.932 -6.374 19.580 1.00 98.06 87 ALA A CA 1
ATOM 705 C C . ALA A 1 87 ? -8.007 -5.360 20.280 1.00 98.06 87 ALA A C 1
ATOM 707 O O . ALA A 1 87 ? -8.353 -4.187 20.390 1.00 98.06 87 ALA A O 1
ATOM 708 N N . ARG A 1 88 ? -6.794 -5.779 20.680 1.00 98.25 88 ARG A N 1
ATOM 709 C CA . ARG A 1 88 ? -5.781 -4.872 21.257 1.00 98.25 88 ARG A CA 1
ATOM 710 C C . ARG A 1 88 ? -5.360 -3.781 20.278 1.00 98.25 88 ARG A C 1
ATOM 712 O O . ARG A 1 88 ? -5.177 -2.638 20.678 1.00 98.25 88 ARG A O 1
ATOM 719 N N . PHE A 1 89 ? -5.189 -4.133 19.004 1.00 98.38 89 PHE A N 1
ATOM 720 C CA . PHE A 1 89 ? -4.879 -3.163 17.961 1.00 98.38 89 PHE A CA 1
ATOM 721 C C . PHE A 1 89 ? -6.001 -2.132 17.812 1.00 98.38 89 PHE A C 1
ATOM 723 O O . PHE A 1 89 ? -5.725 -0.939 17.765 1.00 98.38 89 PHE A O 1
ATOM 730 N N . GLN A 1 90 ? -7.254 -2.585 17.764 1.00 98.12 90 GLN A N 1
ATOM 731 C CA . GLN A 1 90 ? -8.417 -1.715 17.638 1.00 98.12 90 GLN A CA 1
ATOM 732 C C . GLN A 1 90 ? -8.535 -0.746 18.819 1.00 98.12 90 GLN A C 1
ATOM 734 O O . GLN A 1 90 ? -8.776 0.438 18.603 1.00 98.12 90 GLN A O 1
ATOM 739 N N . GLU A 1 91 ? -8.298 -1.217 20.044 1.00 97.69 91 GLU A N 1
ATOM 740 C CA . GLU A 1 91 ? -8.267 -0.374 21.244 1.00 97.69 91 GLU A CA 1
ATOM 741 C C . GLU A 1 91 ? -7.131 0.663 21.191 1.00 97.69 91 GLU A C 1
ATOM 743 O O . GLU A 1 91 ? -7.364 1.849 21.416 1.00 97.69 91 GLU A O 1
ATOM 748 N N . ALA A 1 92 ? -5.913 0.244 20.830 1.00 97.62 92 ALA A N 1
ATOM 749 C CA . ALA A 1 92 ? -4.747 1.127 20.762 1.00 97.62 92 ALA A CA 1
ATOM 750 C C . ALA A 1 92 ? -4.827 2.155 19.617 1.00 97.62 92 ALA A C 1
ATOM 752 O O . ALA A 1 92 ? -4.376 3.297 19.751 1.00 97.62 92 ALA A O 1
ATOM 753 N N . PHE A 1 93 ? -5.375 1.758 18.467 1.00 98.12 93 PHE A N 1
ATOM 754 C CA . PHE A 1 93 ? -5.535 2.638 17.313 1.00 98.12 93 PHE A CA 1
ATOM 755 C C . PHE A 1 93 ? -6.720 3.596 17.496 1.00 98.12 93 PHE A C 1
ATOM 757 O O . PHE A 1 93 ? -6.610 4.777 17.152 1.00 98.12 93 PHE A O 1
ATOM 764 N N . GLY A 1 94 ? -7.829 3.113 18.061 1.00 97.25 94 GLY A N 1
ATOM 765 C CA . GLY A 1 94 ? -9.082 3.854 18.165 1.00 97.25 94 GLY A CA 1
ATOM 766 C C . GLY A 1 94 ? -9.656 4.209 16.790 1.00 97.25 94 GLY A C 1
ATOM 767 O O . GLY A 1 94 ? -9.532 3.447 15.834 1.00 97.25 94 GLY A O 1
ATOM 768 N N . GLY A 1 95 ? -10.260 5.392 16.676 1.00 96.38 95 GLY A N 1
ATOM 769 C CA . GLY A 1 95 ? -10.827 5.868 15.413 1.00 96.38 95 GLY A CA 1
ATOM 770 C C . GLY A 1 95 ? -12.121 5.158 15.024 1.00 96.38 95 GLY A C 1
ATOM 771 O O . GLY A 1 95 ? -12.842 4.637 15.872 1.00 96.38 95 GLY A O 1
ATOM 772 N N . GLU A 1 96 ? -12.419 5.179 13.731 1.00 97.69 96 GLU A N 1
ATOM 773 C CA . GLU A 1 96 ? -13.633 4.606 13.157 1.00 97.69 96 GLU A CA 1
ATOM 774 C C . GLU A 1 96 ? -13.317 3.508 12.142 1.00 97.69 96 GLU A C 1
ATOM 776 O O . GLU A 1 96 ? -12.220 3.442 11.579 1.00 97.69 96 GLU A O 1
ATOM 781 N N . GLU 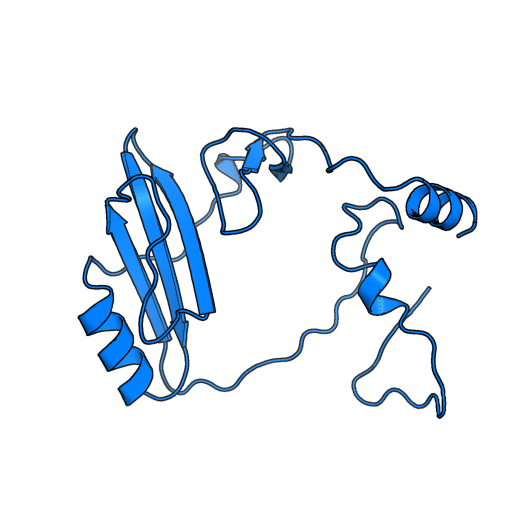A 1 97 ? -14.289 2.629 11.911 1.00 98.00 97 GLU A N 1
ATOM 782 C CA . GLU A 1 97 ? -14.157 1.556 10.934 1.00 98.00 97 GLU A CA 1
ATOM 783 C C . GLU A 1 97 ? -14.171 2.112 9.507 1.00 98.00 97 GLU A C 1
ATOM 785 O O . GLU A 1 97 ? -15.037 2.896 9.113 1.00 98.00 97 GLU A O 1
ATOM 790 N N . ALA A 1 98 ? -13.184 1.693 8.723 1.00 97.94 98 ALA A N 1
ATOM 791 C CA . ALA A 1 98 ? -13.037 2.056 7.329 1.00 97.94 98 ALA A CA 1
ATOM 792 C C . ALA A 1 98 ? -13.627 0.973 6.419 1.00 97.94 98 ALA A C 1
ATOM 794 O O . ALA A 1 98 ? -13.602 -0.221 6.716 1.00 97.94 98 ALA A O 1
ATOM 795 N N . ARG A 1 99 ? -14.114 1.393 5.251 1.00 96.94 99 ARG A N 1
ATOM 796 C CA . ARG A 1 99 ? -14.566 0.490 4.185 1.00 96.94 99 ARG 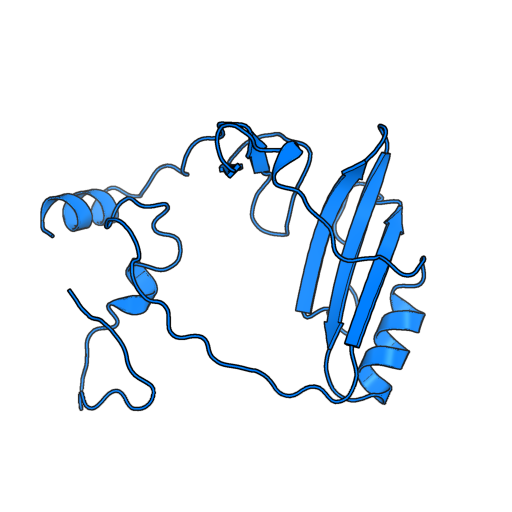A CA 1
ATOM 797 C C . ARG A 1 99 ? -13.482 0.342 3.121 1.00 96.94 99 ARG A C 1
ATOM 799 O O . ARG A 1 99 ? -12.663 1.250 2.990 1.00 96.94 99 ARG A O 1
ATOM 806 N N . PRO A 1 100 ? -13.485 -0.751 2.336 1.00 97.81 100 PRO A N 1
ATOM 807 C CA . PRO A 1 100 ? -12.602 -0.882 1.183 1.00 97.81 100 PRO A CA 1
ATOM 808 C C . PRO A 1 100 ? -12.645 0.359 0.287 1.00 97.81 100 PR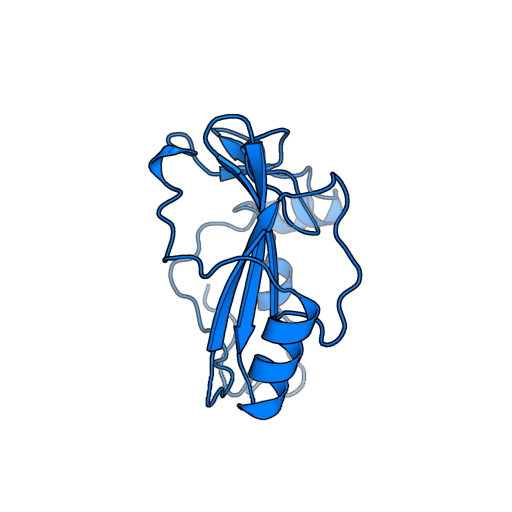O A C 1
ATOM 810 O O . PRO A 1 100 ? -13.722 0.874 -0.017 1.00 97.81 100 PRO A O 1
ATOM 813 N N . LEU A 1 101 ? -11.466 0.827 -0.119 1.00 97.31 101 LEU A N 1
ATOM 814 C CA . LEU A 1 101 ? -11.294 2.053 -0.891 1.00 97.31 101 LEU A CA 1
ATOM 815 C C . LEU A 1 101 ? -11.033 1.725 -2.361 1.00 97.31 101 LEU A C 1
ATOM 817 O O . LEU A 1 101 ? -10.253 0.822 -2.668 1.00 97.31 101 LEU A O 1
ATOM 821 N N . ASP A 1 102 ? -11.623 2.509 -3.262 1.00 97.62 102 ASP A N 1
ATOM 822 C CA . ASP A 1 102 ? -11.211 2.559 -4.664 1.00 97.62 102 ASP A CA 1
ATOM 823 C C . ASP A 1 102 ? -10.458 3.862 -4.925 1.00 97.62 102 ASP A C 1
ATOM 825 O O . ASP A 1 102 ? -11.054 4.930 -5.045 1.00 97.62 102 ASP A O 1
ATOM 829 N N . LEU A 1 103 ? -9.131 3.761 -4.998 1.00 97.69 103 LEU A N 1
ATOM 830 C CA . LEU A 1 103 ? -8.255 4.912 -5.211 1.00 97.69 103 LEU A CA 1
ATOM 831 C C . LEU A 1 103 ? -7.911 5.131 -6.687 1.00 97.69 103 LEU A C 1
ATOM 833 O O . LEU A 1 103 ? -7.251 6.114 -7.006 1.00 97.69 103 LEU A O 1
ATOM 837 N N . ARG A 1 104 ? -8.356 4.262 -7.608 1.00 98.00 104 ARG A N 1
ATOM 838 C CA . ARG A 1 104 ? -8.066 4.415 -9.047 1.00 98.00 104 ARG A CA 1
ATOM 839 C C . ARG A 1 104 ? -8.481 5.788 -9.600 1.00 98.00 104 ARG A C 1
ATOM 841 O O . ARG A 1 104 ? -7.703 6.335 -10.377 1.00 98.00 104 ARG A O 1
ATOM 848 N N . PRO A 1 105 ? -9.616 6.394 -9.188 1.00 98.00 105 PRO A N 1
ATOM 849 C CA . PRO A 1 105 ? -9.985 7.738 -9.639 1.00 98.00 105 PRO A CA 1
ATOM 850 C C . PRO A 1 105 ? -9.005 8.847 -9.230 1.00 98.00 105 PRO A C 1
ATOM 852 O O . PRO A 1 105 ? -9.002 9.897 -9.861 1.00 98.00 105 PRO A O 1
ATOM 855 N N . LEU A 1 106 ? -8.178 8.631 -8.199 1.00 97.38 106 LEU A N 1
ATOM 856 C CA . LEU A 1 106 ? -7.151 9.588 -7.771 1.00 97.38 106 LEU A CA 1
ATOM 857 C C . LEU A 1 106 ? -5.866 9.499 -8.605 1.00 97.38 106 LEU A C 1
ATOM 859 O O . LEU A 1 106 ? -5.048 10.409 -8.530 1.00 97.38 106 LEU A O 1
ATOM 863 N N . PHE A 1 107 ? -5.682 8.420 -9.373 1.00 98.06 107 PHE A N 1
ATOM 864 C CA . PHE A 1 107 ? -4.464 8.145 -10.144 1.00 98.06 107 PHE A CA 1
ATOM 865 C C . PHE A 1 107 ? -4.764 7.765 -11.610 1.00 98.06 107 PHE A C 1
ATOM 867 O O . PHE A 1 107 ? -4.342 6.692 -12.061 1.00 98.06 107 PHE A O 1
ATOM 874 N N . PRO A 1 108 ? -5.518 8.581 -12.376 1.00 98.12 108 PRO A N 1
ATOM 875 C CA . PRO A 1 108 ? -5.882 8.262 -13.759 1.00 98.12 108 PRO A CA 1
ATOM 876 C C . PRO A 1 108 ? -4.682 8.107 -14.709 1.00 98.12 108 PRO A C 1
ATOM 878 O O . PRO A 1 108 ? -4.778 7.369 -15.688 1.00 98.12 108 PRO A O 1
ATOM 881 N N . GLN A 1 109 ? -3.556 8.766 -14.432 1.00 97.75 109 GLN A N 1
ATOM 882 C CA . GLN A 1 109 ? -2.315 8.694 -15.214 1.00 97.75 109 GLN A CA 1
ATOM 883 C C . GLN A 1 109 ? -1.322 7.665 -14.651 1.00 97.75 109 GLN A C 1
ATOM 885 O O . GLN A 1 109 ? -0.199 7.541 -15.141 1.00 97.75 109 GLN A O 1
ATOM 890 N N . GLY A 1 110 ? -1.740 6.898 -13.641 1.00 96.88 110 GLY A N 1
ATOM 891 C CA . GLY A 1 110 ? -0.913 5.924 -12.942 1.00 96.88 110 GLY A CA 1
ATOM 892 C C . GLY A 1 110 ? -0.316 6.474 -11.648 1.00 96.88 110 GLY A C 1
ATOM 893 O O . GLY A 1 110 ? -0.057 7.665 -11.497 1.00 96.88 110 GLY A O 1
ATOM 894 N N . MET A 1 111 ? -0.104 5.572 -10.693 1.00 97.50 111 MET A N 1
ATOM 895 C CA . MET A 1 111 ? 0.423 5.884 -9.366 1.00 97.50 111 MET A CA 1
ATOM 896 C C . MET A 1 111 ? 1.952 5.799 -9.379 1.00 97.50 111 MET A C 1
ATOM 898 O O . MET A 1 111 ? 2.513 4.711 -9.525 1.00 97.50 111 MET A O 1
ATOM 902 N N . GLY A 1 112 ? 2.619 6.938 -9.211 1.00 97.31 112 GLY A N 1
ATOM 903 C CA . GLY A 1 112 ? 4.076 7.023 -9.109 1.00 97.31 112 GLY A CA 1
ATOM 904 C C . GLY A 1 112 ? 4.528 7.779 -7.865 1.00 97.31 112 GLY A C 1
ATOM 905 O O . GLY A 1 112 ? 3.705 8.265 -7.089 1.00 97.31 112 GLY A O 1
ATOM 906 N N . VAL A 1 113 ? 5.841 7.866 -7.656 1.00 97.88 113 VAL A N 1
ATOM 907 C CA . VAL A 1 113 ? 6.407 8.561 -6.494 1.00 97.88 113 VAL A CA 1
ATOM 908 C C . VAL A 1 113 ? 6.353 10.068 -6.732 1.00 97.88 113 VAL A C 1
ATOM 910 O O . VAL A 1 113 ? 6.727 10.558 -7.802 1.00 97.88 113 VAL A O 1
ATOM 913 N N . GLY A 1 114 ? 5.881 10.803 -5.731 1.00 96.94 114 GLY A N 1
ATOM 914 C CA . GLY A 1 114 ? 5.773 12.257 -5.765 1.00 96.94 114 GLY A CA 1
ATOM 915 C C . GLY A 1 114 ? 4.849 12.784 -4.676 1.00 96.94 114 GLY A C 1
ATOM 916 O O . GLY A 1 114 ? 4.144 12.019 -4.026 1.00 96.94 114 GLY A O 1
ATOM 917 N N . GLU A 1 115 ? 4.838 14.099 -4.482 1.00 96.19 115 GLU A N 1
ATOM 918 C CA . GLU A 1 115 ? 3.920 14.737 -3.538 1.00 96.19 115 GLU A CA 1
ATOM 919 C C . GLU A 1 115 ? 2.475 14.613 -4.029 1.00 96.19 115 GLU A C 1
ATOM 921 O O . GLU A 1 115 ? 2.101 15.200 -5.045 1.00 96.19 115 GLU A O 1
ATOM 926 N N . GLY A 1 116 ? 1.659 13.840 -3.315 1.00 96.38 116 GLY A N 1
ATOM 927 C CA . GLY A 1 116 ? 0.261 13.630 -3.669 1.00 96.38 116 GLY A CA 1
ATOM 928 C C . GLY A 1 116 ? -0.600 13.212 -2.477 1.00 96.38 116 GLY A C 1
ATOM 929 O O . GLY A 1 116 ? -0.177 13.334 -1.326 1.00 96.38 116 GLY A O 1
ATOM 930 N N . PRO A 1 117 ? -1.845 12.768 -2.723 1.00 97.62 117 PRO A N 1
ATOM 931 C CA . PRO A 1 117 ? -2.848 12.597 -1.677 1.00 97.62 117 PRO A CA 1
ATOM 932 C C . PRO A 1 117 ? -2.671 11.319 -0.854 1.00 97.62 117 PRO A C 1
ATOM 934 O O . PRO A 1 117 ? -3.431 11.108 0.080 1.00 97.62 117 PRO A O 1
ATOM 937 N N . LEU A 1 118 ? -1.711 10.451 -1.172 1.00 98.44 118 LEU A N 1
ATOM 938 C CA . LEU A 1 118 ? -1.504 9.170 -0.498 1.00 98.44 118 LEU A CA 1
ATOM 939 C C . LEU A 1 118 ? -0.038 9.039 -0.094 1.00 98.44 118 LEU A C 1
ATOM 941 O O . LEU A 1 118 ? 0.848 9.278 -0.904 1.00 98.44 118 LEU A O 1
ATOM 945 N N . LYS A 1 119 ? 0.229 8.601 1.133 1.00 98.19 119 LYS A N 1
ATOM 946 C CA . LYS A 1 119 ? 1.585 8.312 1.612 1.00 98.19 119 LYS A CA 1
ATOM 947 C C . LYS A 1 119 ? 1.609 7.070 2.480 1.00 98.19 119 LYS A C 1
ATOM 949 O O . LYS A 1 119 ? 0.697 6.844 3.270 1.00 98.19 119 LYS A O 1
ATOM 954 N N . ASP A 1 120 ? 2.656 6.276 2.347 1.00 97.75 120 ASP A N 1
ATOM 955 C CA . ASP A 1 120 ? 2.965 5.170 3.249 1.00 97.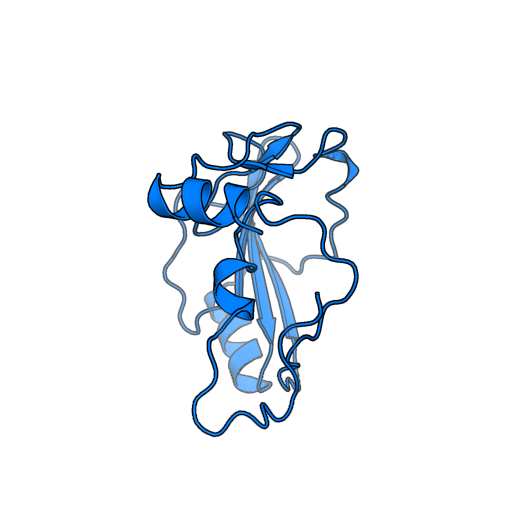75 120 ASP A CA 1
ATOM 956 C C . ASP A 1 120 ? 4.287 5.447 3.984 1.00 97.75 120 ASP A C 1
ATOM 958 O O . ASP A 1 120 ? 4.830 6.549 3.924 1.00 97.75 120 ASP A O 1
ATOM 962 N N . LEU A 1 121 ? 4.808 4.455 4.706 1.00 96.94 121 LEU A N 1
ATOM 963 C CA . LEU A 1 121 ? 6.066 4.585 5.451 1.00 96.94 121 LEU A CA 1
ATOM 964 C C . LEU A 1 121 ? 7.317 4.733 4.561 1.00 96.94 121 LEU A C 1
ATOM 966 O O . LEU A 1 121 ? 8.409 4.928 5.086 1.00 96.94 121 LEU A O 1
ATOM 970 N N . ARG A 1 122 ? 7.194 4.584 3.237 1.00 96.00 122 ARG A N 1
ATOM 971 C CA . ARG A 1 122 ? 8.304 4.632 2.275 1.00 96.00 122 ARG A CA 1
ATOM 972 C C . ARG A 1 122 ? 8.185 5.798 1.302 1.00 96.00 122 ARG A C 1
ATOM 974 O O . ARG A 1 122 ? 9.198 6.419 1.000 1.00 96.00 122 ARG A O 1
ATOM 981 N N . PHE A 1 123 ? 6.989 6.056 0.778 1.00 97.31 123 PHE A N 1
ATOM 982 C CA . PHE A 1 123 ? 6.778 7.008 -0.310 1.00 97.31 123 PHE A CA 1
ATOM 983 C C . PHE A 1 123 ? 5.528 7.862 -0.110 1.00 97.31 123 PHE A C 1
ATOM 985 O O . PHE A 1 123 ? 4.530 7.424 0.465 1.00 97.31 123 PHE A O 1
ATOM 992 N N . SER A 1 124 ? 5.589 9.066 -0.675 1.00 97.75 124 SER A N 1
ATOM 993 C CA . SER A 1 124 ? 4.415 9.833 -1.087 1.00 97.75 124 SER A CA 1
ATOM 994 C C . SER A 1 124 ? 4.088 9.469 -2.537 1.00 97.75 124 SER A C 1
ATOM 996 O O . SER A 1 124 ? 4.994 9.199 -3.338 1.00 97.75 124 SER A O 1
ATOM 998 N N . TRP A 1 125 ? 2.802 9.414 -2.858 1.00 98.31 125 TRP A N 1
ATOM 999 C CA . TRP A 1 125 ? 2.287 8.918 -4.125 1.00 98.31 125 TRP A CA 1
ATOM 1000 C C . TRP A 1 125 ? 1.440 9.974 -4.824 1.00 98.31 125 TRP A C 1
ATOM 1002 O O . TRP A 1 125 ? 0.497 10.514 -4.240 1.00 98.31 125 TRP A O 1
ATOM 1012 N N . ALA A 1 126 ? 1.737 10.198 -6.102 1.00 98.12 126 ALA A N 1
ATOM 1013 C CA . ALA A 1 126 ? 1.104 11.203 -6.944 1.00 98.12 126 ALA A CA 1
ATOM 1014 C C . ALA A 1 126 ? 0.596 10.607 -8.265 1.00 98.12 126 ALA A C 1
ATOM 1016 O O . ALA A 1 126 ? 1.159 9.637 -8.788 1.00 98.12 126 ALA A O 1
ATOM 1017 N N . ASP A 1 127 ? -0.458 11.216 -8.809 1.00 98.44 127 ASP A N 1
ATOM 1018 C CA . ASP A 1 127 ? -0.943 10.932 -10.161 1.00 98.44 127 ASP A CA 1
ATOM 1019 C C . ASP A 1 127 ? 0.098 11.343 -11.202 1.00 98.44 127 ASP A C 1
ATOM 1021 O O . ASP A 1 127 ? 0.616 12.459 -11.164 1.00 98.44 127 ASP A O 1
ATOM 1025 N N . GLY A 1 128 ? 0.450 10.424 -12.101 1.00 97.56 128 GLY A N 1
ATOM 1026 C CA . GLY A 1 128 ? 1.511 10.642 -13.084 1.00 97.56 128 GLY A CA 1
ATOM 1027 C C . GLY A 1 128 ? 2.900 10.845 -12.459 1.00 97.56 128 GLY A C 1
ATOM 1028 O O . GLY A 1 128 ? 3.808 11.347 -13.126 1.00 97.56 128 GLY A O 1
ATOM 1029 N N . GLY A 1 129 ? 3.079 10.478 -11.181 1.00 96.44 129 GLY A N 1
ATOM 1030 C CA . GLY A 1 129 ? 4.375 10.504 -10.507 1.00 96.44 129 GLY A CA 1
ATOM 1031 C C . GLY A 1 129 ? 5.413 9.640 -11.230 1.00 96.44 129 GLY A C 1
ATOM 1032 O O . GLY A 1 129 ? 5.082 8.729 -11.993 1.00 96.44 129 GLY A O 1
ATOM 1033 N N . ARG A 1 130 ? 6.699 9.901 -10.989 1.00 94.12 130 ARG A N 1
ATOM 1034 C CA . ARG A 1 130 ? 7.784 9.168 -11.663 1.00 94.12 130 ARG A CA 1
ATOM 1035 C C . ARG A 1 130 ? 8.197 7.935 -10.865 1.00 94.12 130 ARG A C 1
ATOM 1037 O O . ARG A 1 130 ? 7.978 7.847 -9.657 1.00 94.12 130 ARG A O 1
ATOM 1044 N N . ALA A 1 131 ? 8.823 6.980 -11.546 1.00 94.06 131 ALA A N 1
ATOM 1045 C CA . ALA A 1 131 ? 9.599 5.955 -10.862 1.00 94.06 131 ALA A CA 1
ATOM 1046 C C . ALA A 1 131 ? 10.783 6.616 -10.122 1.00 94.06 131 ALA A C 1
ATOM 1048 O O . ALA A 1 131 ? 11.322 7.610 -10.619 1.00 94.06 131 ALA A O 1
ATOM 1049 N N . PRO A 1 132 ? 11.197 6.095 -8.955 1.00 94.12 132 PRO A N 1
ATOM 1050 C CA . PRO A 1 132 ? 12.411 6.555 -8.297 1.00 94.12 132 PRO A CA 1
ATOM 1051 C C . PRO A 1 132 ? 13.632 6.271 -9.176 1.00 94.12 132 PRO A C 1
ATOM 1053 O O . PRO A 1 132 ? 13.664 5.284 -9.914 1.00 94.12 132 PRO A O 1
ATOM 1056 N N . GLU A 1 133 ? 14.646 7.127 -9.074 1.00 94.56 133 GLU A N 1
ATOM 1057 C CA . GLU A 1 133 ? 15.847 7.014 -9.897 1.00 94.56 133 GLU A CA 1
ATOM 1058 C C . GLU A 1 133 ? 16.635 5.740 -9.536 1.00 94.56 133 GLU A C 1
ATOM 1060 O O . GLU A 1 133 ? 17.073 5.591 -8.388 1.00 94.56 133 GLU A O 1
ATOM 1065 N N . PRO A 1 134 ? 16.840 4.803 -10.481 1.00 94.81 134 PRO A N 1
ATOM 1066 C CA . PRO A 1 134 ? 17.527 3.558 -10.180 1.00 94.81 134 PRO A CA 1
ATOM 1067 C C . PRO A 1 134 ? 19.043 3.784 -10.044 1.00 94.81 134 PRO A C 1
ATOM 1069 O O . PRO A 1 134 ? 19.622 4.551 -10.829 1.00 94.81 134 PRO A O 1
ATOM 1072 N N . PRO A 1 135 ? 19.724 3.073 -9.123 1.00 95.69 135 PRO A N 1
ATOM 1073 C CA . PRO A 1 135 ? 21.183 3.058 -9.055 1.00 95.69 135 PRO A CA 1
ATOM 1074 C C . PRO A 1 135 ? 21.814 2.574 -10.367 1.00 95.69 135 PRO A C 1
ATOM 1076 O O . PRO A 1 135 ? 21.239 1.743 -11.071 1.00 95.69 135 PRO A O 1
ATOM 1079 N N . GLU A 1 136 ? 23.030 3.029 -10.672 1.00 96.19 136 GLU A N 1
ATOM 1080 C CA . GLU A 1 136 ? 23.738 2.693 -11.920 1.00 96.19 136 GLU A CA 1
ATOM 1081 C C . GLU A 1 136 ? 23.860 1.179 -12.148 1.00 96.19 136 GLU A C 1
ATOM 1083 O O . GLU A 1 136 ? 23.570 0.684 -13.237 1.00 96.19 136 GLU A O 1
ATOM 1088 N N . ALA A 1 137 ? 24.218 0.424 -11.105 1.00 94.31 137 ALA A N 1
ATOM 1089 C CA . ALA A 1 137 ? 24.315 -1.033 -11.177 1.00 94.31 137 ALA A CA 1
ATOM 1090 C C . ALA A 1 137 ? 22.993 -1.688 -11.617 1.00 94.31 137 ALA A C 1
ATOM 1092 O O . ALA A 1 137 ? 23.002 -2.678 -12.344 1.00 94.31 137 ALA A O 1
ATOM 1093 N N . PHE A 1 138 ? 21.855 -1.117 -11.212 1.00 95.06 138 PHE A N 1
ATOM 1094 C CA . PHE A 1 138 ? 20.538 -1.634 -11.564 1.00 95.06 138 PHE A CA 1
ATOM 1095 C C . PHE A 1 138 ? 20.137 -1.274 -13.003 1.00 95.06 138 PHE A C 1
ATOM 1097 O O . PHE A 1 138 ? 19.479 -2.071 -13.665 1.00 95.06 138 PHE A O 1
ATOM 1104 N N . ARG A 1 139 ? 20.597 -0.130 -13.531 1.00 94.62 139 ARG A N 1
ATOM 1105 C CA . ARG A 1 139 ? 20.431 0.215 -14.958 1.00 94.62 139 ARG A CA 1
ATOM 1106 C C . ARG A 1 139 ? 21.220 -0.721 -15.859 1.00 94.62 139 ARG A C 1
ATOM 1108 O O . ARG A 1 139 ? 20.656 -1.267 -16.796 1.00 94.62 139 ARG A O 1
ATOM 1115 N N . LYS A 1 140 ? 22.486 -0.973 -15.516 1.00 94.38 140 LYS A N 1
ATOM 1116 C CA . LYS A 1 140 ? 23.337 -1.934 -16.235 1.00 94.38 140 LYS A CA 1
ATOM 1117 C C . LYS A 1 140 ? 22.718 -3.331 -16.262 1.00 94.38 140 LYS A C 1
ATOM 1119 O O . LYS A 1 140 ? 22.792 -4.015 -17.273 1.00 94.38 140 LYS A O 1
ATOM 1124 N N . LEU A 1 141 ? 22.088 -3.745 -15.158 1.00 90.38 141 LEU A N 1
ATOM 1125 C CA . LEU A 1 141 ? 21.329 -4.994 -15.115 1.00 90.38 141 LEU A CA 1
ATOM 1126 C C . LEU A 1 141 ? 20.136 -4.967 -16.080 1.00 90.38 141 LEU A C 1
ATOM 1128 O O . LEU A 1 141 ? 19.938 -5.933 -16.804 1.00 90.38 141 LEU A O 1
ATOM 1132 N N . ALA A 1 142 ? 19.354 -3.886 -16.091 1.00 91.25 142 ALA A N 1
ATOM 1133 C CA . ALA A 1 142 ? 18.190 -3.754 -16.966 1.00 91.25 142 ALA A CA 1
ATOM 1134 C C . ALA A 1 142 ? 18.555 -3.777 -18.461 1.00 91.25 142 ALA A C 1
ATOM 1136 O O . ALA A 1 142 ? 17.818 -4.352 -19.248 1.00 91.25 142 ALA A O 1
ATOM 1137 N N . GLU A 1 143 ? 19.695 -3.199 -18.843 1.00 92.19 143 GLU A N 1
ATOM 1138 C CA . GLU A 1 143 ? 20.204 -3.221 -20.225 1.00 92.19 143 GLU A CA 1
ATOM 1139 C C . GLU A 1 143 ? 20.668 -4.615 -20.682 1.00 92.19 143 GLU A C 1
ATOM 1141 O O . GLU A 1 143 ? 20.747 -4.876 -21.881 1.00 92.19 143 GLU A O 1
ATOM 1146 N N . ALA A 1 144 ? 21.000 -5.503 -19.741 1.00 87.94 144 ALA A N 1
ATOM 1147 C CA . ALA A 1 144 ? 21.554 -6.826 -20.021 1.00 87.94 144 ALA A CA 1
ATOM 1148 C C . ALA A 1 144 ? 20.508 -7.958 -20.065 1.00 87.94 144 ALA A C 1
ATOM 1150 O O . ALA A 1 144 ? 20.876 -9.097 -20.369 1.00 87.94 144 ALA A O 1
ATOM 1151 N N . LEU A 1 145 ? 19.246 -7.677 -19.715 1.00 80.69 145 LEU A N 1
ATOM 1152 C CA . LEU A 1 145 ? 18.140 -8.645 -19.635 1.00 80.69 145 LEU A CA 1
ATOM 1153 C C . LEU A 1 145 ? 17.211 -8.564 -20.850 1.00 80.69 145 LEU A C 1
ATOM 1155 O O . LEU A 1 145 ? 16.729 -9.647 -21.259 1.00 80.69 145 LEU A O 1
#

Sequence (145 aa):
VRAGGVVVKNVQGYDLVRPFVGSFGLLGKVLEVVFRLRPGQASVFLKRPFTGEFPELTPHPRFLFALLEEGRWWLYAFHFGHEKEVARFQEAFGGEEARPLDLRPLFPQGMGVGEGPLKDLRFSWADGGRAPEPPEAFRKLAEAL

InterPro domains:
  IPR016169 FAD-binding, type PCMH, subdomain 2 [G3DSA:3.30.465.10] (1-40)
  IPR040948 Domain of unknown function DUF5639 [PF18690] (53-128)

Foldseek 3Di:
DDADDPDPPDPDDDHPPVLVVLVQQLLHDDPDDDDDDDDFPDKFKFKDFDPPDDDDFVVDAPFWKWFQDPNTIMIIGIHGHYPVRRVSRCVRVPHGGDDDDDCCVQAVQHWEFDADGMGGPPGHIHHVHDRPDDDPVSNVVSVVD

Secondary structure (DSSP, 8-state):
-----SS---TT----HHHHTT-TTTT-------PPP---SEEEEEEEE--SSPPP-SSPPSEEEEEEETTEEEEEEEEEESHHHHHHHHHHH-SEEPPPP--GGG-TT-EEEEEEEEEESS-EEEETPBPPPPPHHHHHHHHT-

Organism: Thermus scotoductus (NCBI:txid37636)

Radius of gyration: 18.6 Å; chains: 1; bounding box: 39×45×42 Å

pLDDT: mean 92.28, std 11.25, range [52.19, 98.81]